Protein AF-A0A918TBK4-F1 (afdb_monomer_lite)

Structure (mmCIF, N/CA/C/O backbone):
data_AF-A0A918TBK4-F1
#
_entry.id   AF-A0A918TBK4-F1
#
loop_
_atom_site.group_PDB
_atom_site.id
_atom_site.type_symbol
_atom_site.label_atom_id
_atom_site.label_alt_id
_atom_site.label_comp_id
_atom_site.label_asym_id
_atom_site.label_entity_id
_atom_site.label_seq_id
_atom_site.pdbx_PDB_ins_code
_atom_site.Cartn_x
_atom_site.Cartn_y
_atom_site.Cartn_z
_atom_site.occupancy
_atom_site.B_iso_or_equiv
_atom_site.auth_seq_id
_atom_site.auth_comp_id
_atom_site.auth_asym_id
_atom_site.auth_atom_id
_atom_site.pdbx_PDB_model_num
ATOM 1 N N . MET A 1 1 ? 12.381 -3.953 -2.755 1.00 70.44 1 MET A N 1
ATOM 2 C CA . MET A 1 1 ? 13.069 -4.069 -4.065 1.00 70.44 1 MET A CA 1
ATOM 3 C C . MET A 1 1 ? 13.475 -2.664 -4.505 1.00 70.44 1 MET A C 1
ATOM 5 O O . MET A 1 1 ? 12.622 -1.790 -4.457 1.00 70.44 1 MET A O 1
ATOM 9 N N . SER A 1 2 ? 14.746 -2.391 -4.829 1.00 89.69 2 SER A N 1
ATOM 10 C CA . SER A 1 2 ? 15.171 -1.024 -5.189 1.00 89.69 2 SER A CA 1
ATOM 11 C C . SER A 1 2 ? 14.800 -0.669 -6.634 1.00 89.69 2 SER A C 1
ATOM 13 O O . SER A 1 2 ? 14.645 -1.547 -7.484 1.00 89.69 2 SER A O 1
ATOM 15 N N . ARG A 1 3 ? 14.686 0.631 -6.933 1.00 91.75 3 ARG A N 1
ATOM 16 C CA . ARG A 1 3 ? 14.376 1.117 -8.287 1.00 91.75 3 ARG A CA 1
ATOM 17 C C . ARG A 1 3 ? 15.423 0.686 -9.315 1.00 91.75 3 ARG A C 1
ATOM 19 O O . ARG A 1 3 ? 15.057 0.337 -10.431 1.00 91.75 3 ARG A O 1
ATOM 26 N N . ASP A 1 4 ? 16.699 0.670 -8.939 1.00 93.94 4 ASP A N 1
ATOM 27 C CA . ASP A 1 4 ? 17.768 0.199 -9.825 1.00 93.94 4 ASP A CA 1
ATOM 28 C C . ASP A 1 4 ? 17.622 -1.294 -10.136 1.00 93.94 4 ASP A C 1
ATOM 30 O O . ASP A 1 4 ? 17.723 -1.683 -11.296 1.00 93.94 4 ASP A O 1
ATOM 34 N N . ARG A 1 5 ? 17.246 -2.115 -9.145 1.00 95.00 5 ARG A N 1
ATOM 35 C CA . ARG A 1 5 ? 16.958 -3.543 -9.361 1.00 95.00 5 ARG A CA 1
ATOM 36 C C . ARG A 1 5 ? 15.776 -3.769 -10.299 1.00 95.00 5 ARG A C 1
ATOM 38 O O . ARG A 1 5 ? 15.796 -4.710 -11.082 1.00 95.00 5 ARG A O 1
ATOM 45 N N . LEU A 1 6 ? 14.761 -2.905 -10.258 1.00 95.38 6 LEU A N 1
ATOM 46 C CA . LEU A 1 6 ? 13.652 -2.953 -11.216 1.00 95.38 6 LEU A CA 1
ATOM 47 C C . LEU A 1 6 ? 14.102 -2.583 -12.635 1.00 95.38 6 LEU A C 1
ATOM 49 O O . LEU A 1 6 ? 13.675 -3.221 -13.592 1.00 95.38 6 LEU A O 1
ATOM 53 N N . VAL A 1 7 ? 14.984 -1.591 -12.789 1.00 96.75 7 VAL A N 1
ATOM 54 C CA . VAL A 1 7 ? 15.554 -1.241 -14.102 1.00 96.75 7 VAL A CA 1
ATOM 55 C C . VAL A 1 7 ? 16.399 -2.393 -14.651 1.00 96.75 7 VAL A C 1
ATOM 57 O O . VAL A 1 7 ? 16.245 -2.753 -15.816 1.00 96.75 7 VAL A O 1
ATOM 60 N N . GLU A 1 8 ? 17.240 -3.007 -13.817 1.00 96.75 8 GLU A N 1
ATOM 61 C CA . GLU A 1 8 ? 18.009 -4.206 -14.176 1.00 96.75 8 GLU A CA 1
ATOM 62 C C . GLU A 1 8 ? 17.093 -5.357 -14.601 1.00 96.75 8 GLU A C 1
ATOM 64 O O . GLU A 1 8 ? 17.340 -5.984 -15.630 1.00 96.75 8 GLU A O 1
ATOM 69 N N . ALA A 1 9 ? 16.005 -5.597 -13.861 1.00 96.31 9 ALA A N 1
ATOM 70 C CA . ALA A 1 9 ? 15.029 -6.632 -14.185 1.00 96.31 9 ALA A CA 1
ATOM 71 C C . ALA A 1 9 ? 14.329 -6.376 -15.530 1.00 96.31 9 ALA A C 1
ATOM 73 O O . ALA A 1 9 ? 14.164 -7.309 -16.313 1.00 96.31 9 ALA A O 1
ATOM 74 N N . VAL A 1 10 ? 13.974 -5.122 -15.841 1.00 96.31 10 VAL A N 1
ATOM 75 C CA . VAL A 1 10 ? 13.413 -4.748 -17.152 1.00 96.31 10 VAL A CA 1
ATOM 76 C C . VAL A 1 10 ? 14.410 -5.042 -18.272 1.00 96.31 10 VAL A C 1
ATOM 78 O O . VAL A 1 10 ? 14.046 -5.665 -19.264 1.00 96.31 10 VAL A O 1
ATOM 81 N N . VAL A 1 11 ? 15.676 -4.649 -18.109 1.00 96.81 11 VAL A N 1
ATOM 82 C CA . VAL A 1 11 ? 16.723 -4.916 -19.109 1.00 96.81 11 VAL A CA 1
ATOM 83 C C . VAL A 1 11 ? 16.947 -6.419 -19.291 1.00 96.81 11 VAL A C 1
ATOM 85 O O . VAL A 1 11 ? 17.037 -6.891 -20.424 1.00 96.81 11 VAL A O 1
ATOM 88 N N . ALA A 1 12 ? 17.017 -7.176 -18.194 1.00 97.06 12 ALA A N 1
ATOM 89 C CA . ALA A 1 12 ? 17.162 -8.628 -18.230 1.00 97.06 12 ALA A CA 1
ATOM 90 C C . ALA A 1 12 ? 15.982 -9.289 -18.956 1.00 97.06 12 ALA A C 1
ATOM 92 O O . ALA A 1 12 ? 16.191 -10.159 -19.800 1.00 97.06 12 ALA A O 1
ATOM 93 N N . ARG A 1 13 ? 14.755 -8.824 -18.690 1.00 96.69 13 ARG A N 1
ATOM 94 C CA . ARG A 1 13 ? 13.548 -9.315 -19.356 1.00 96.69 13 ARG A CA 1
ATOM 95 C C . ARG A 1 13 ? 13.558 -9.025 -20.856 1.00 96.69 13 ARG A C 1
ATOM 97 O O . ARG A 1 13 ? 13.302 -9.939 -21.628 1.00 96.69 13 ARG A O 1
ATOM 104 N N . CYS A 1 14 ? 13.908 -7.806 -21.273 1.00 97.44 14 CYS A N 1
ATOM 105 C CA . CYS A 1 14 ? 14.030 -7.461 -22.694 1.00 97.44 14 CYS A CA 1
ATOM 106 C C . CYS A 1 14 ? 15.014 -8.390 -23.413 1.00 97.44 14 CYS A C 1
ATOM 108 O O . CYS A 1 14 ? 14.684 -8.928 -24.462 1.00 97.44 14 CYS A O 1
ATOM 110 N N . ARG A 1 15 ? 16.185 -8.645 -22.817 1.00 96.50 15 ARG A N 1
ATOM 111 C CA . ARG A 1 15 ? 17.187 -9.554 -23.394 1.00 96.50 15 ARG A CA 1
ATOM 112 C C . ARG A 1 15 ? 16.676 -10.987 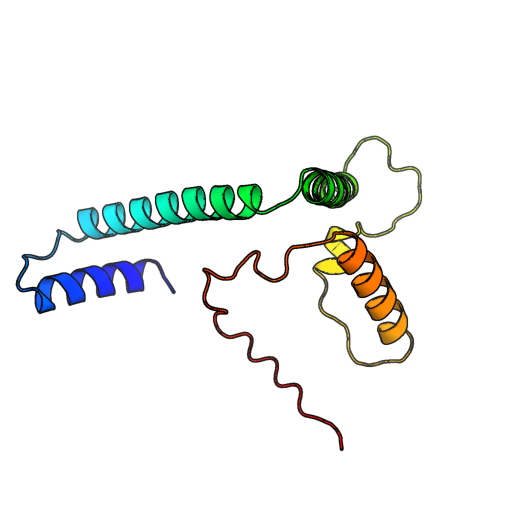-23.515 1.00 96.50 15 ARG A C 1
ATOM 114 O O . ARG A 1 15 ? 16.869 -11.600 -24.556 1.00 96.50 15 ARG A O 1
ATOM 121 N N . ASN A 1 16 ? 16.014 -11.502 -22.477 1.00 98.12 16 ASN A N 1
ATOM 122 C CA . ASN A 1 16 ? 15.408 -12.836 -22.502 1.00 98.12 16 ASN A CA 1
ATOM 123 C C . ASN A 1 16 ? 14.363 -12.963 -23.621 1.00 98.12 16 ASN A C 1
ATOM 125 O O . ASN A 1 16 ? 14.306 -13.970 -24.321 1.00 98.12 16 ASN A O 1
ATOM 129 N N . ASP A 1 17 ? 13.588 -11.903 -23.829 1.00 98.00 17 ASP A N 1
ATOM 130 C CA . ASP A 1 17 ? 12.525 -11.856 -24.830 1.00 98.00 17 ASP A CA 1
ATOM 131 C C . ASP A 1 17 ? 13.038 -11.397 -26.213 1.00 98.00 17 ASP A C 1
ATOM 133 O O . ASP A 1 17 ? 12.244 -11.204 -27.128 1.00 98.00 17 ASP A O 1
ATOM 137 N N . HIS A 1 18 ? 14.361 -11.247 -26.382 1.00 96.75 18 HIS A N 1
ATOM 138 C CA . HIS A 1 18 ? 15.030 -10.824 -27.623 1.00 96.75 18 HIS A CA 1
ATOM 139 C C . HIS A 1 18 ? 14.560 -9.448 -28.142 1.00 96.75 18 HIS A C 1
ATOM 141 O O . HIS A 1 18 ? 14.563 -9.172 -29.340 1.00 96.75 18 HIS A O 1
ATOM 147 N N . ILE A 1 19 ? 14.172 -8.566 -27.220 1.00 96.81 19 ILE A N 1
ATOM 148 C CA . ILE A 1 19 ? 13.770 -7.179 -27.460 1.00 96.81 19 ILE A CA 1
ATOM 149 C C . ILE A 1 19 ? 14.954 -6.260 -27.145 1.00 96.81 19 ILE A C 1
ATOM 151 O O . ILE A 1 19 ? 15.605 -6.412 -26.108 1.00 96.81 19 ILE A O 1
ATOM 155 N N . GLU A 1 20 ? 15.199 -5.263 -28.000 1.00 95.25 20 GLU A N 1
ATOM 156 C CA . GLU A 1 20 ? 16.233 -4.253 -27.752 1.00 95.25 20 GLU A CA 1
ATOM 157 C C . GLU A 1 20 ? 15.955 -3.502 -26.433 1.00 95.25 20 GLU A C 1
ATOM 159 O O . GLU A 1 20 ? 14.883 -2.899 -26.278 1.00 95.25 20 GLU A O 1
ATOM 164 N N . PRO A 1 21 ? 16.887 -3.518 -25.461 1.00 94.75 21 PRO A N 1
ATOM 165 C CA . PRO A 1 21 ? 16.675 -2.850 -24.187 1.00 94.75 21 PRO A CA 1
ATOM 166 C C . PRO A 1 21 ? 16.521 -1.329 -24.339 1.00 94.75 21 PRO A C 1
ATOM 168 O O . PRO A 1 21 ? 17.217 -0.689 -25.129 1.00 94.75 21 PRO A O 1
ATOM 171 N N . PRO A 1 22 ? 15.662 -0.686 -23.531 1.00 93.50 22 PRO A N 1
ATOM 172 C CA . PRO A 1 22 ? 15.547 0.762 -23.555 1.00 93.50 22 PRO A CA 1
ATOM 173 C C . PRO A 1 22 ? 16.844 1.419 -23.073 1.00 93.50 22 PRO A C 1
ATOM 175 O O . PRO A 1 22 ? 17.486 0.957 -22.128 1.00 93.50 22 PRO A O 1
ATOM 178 N N . ALA A 1 23 ? 17.172 2.581 -23.647 1.00 95.62 23 ALA A N 1
ATOM 179 C CA . ALA A 1 23 ? 18.256 3.421 -23.139 1.00 95.62 23 ALA A CA 1
ATOM 180 C C . ALA A 1 23 ? 18.097 3.674 -21.618 1.00 95.62 23 ALA A C 1
ATOM 182 O O . ALA A 1 23 ? 16.963 3.867 -21.160 1.00 95.62 23 ALA A O 1
ATOM 183 N N . PRO A 1 24 ? 19.185 3.766 -20.826 1.00 93.12 24 PRO A N 1
ATOM 184 C CA . PRO A 1 24 ? 19.108 3.800 -19.360 1.00 93.12 24 PRO A CA 1
ATOM 185 C C . PRO A 1 24 ? 18.155 4.863 -18.792 1.00 93.12 24 PRO A C 1
ATOM 187 O O . PRO A 1 24 ? 17.368 4.589 -17.885 1.00 93.12 24 PRO A O 1
ATOM 190 N N . ALA A 1 25 ? 18.156 6.071 -19.366 1.00 95.25 25 ALA A N 1
ATOM 191 C CA . ALA A 1 25 ? 17.250 7.148 -18.965 1.00 95.25 25 ALA A CA 1
ATOM 192 C C . ALA A 1 25 ? 15.769 6.814 -19.236 1.00 95.25 25 ALA A C 1
ATOM 194 O O . ALA A 1 25 ? 14.899 7.131 -18.421 1.00 95.25 25 ALA A O 1
ATOM 195 N N . ARG A 1 26 ? 15.478 6.136 -20.355 1.00 95.88 26 ARG A N 1
ATOM 196 C CA . ARG A 1 26 ? 14.130 5.659 -20.695 1.00 95.88 26 ARG A CA 1
ATOM 197 C C . ARG A 1 26 ? 13.692 4.538 -19.753 1.00 95.88 26 ARG A C 1
ATOM 199 O O . ARG A 1 26 ? 12.581 4.608 -19.239 1.00 95.88 26 ARG A O 1
ATOM 206 N N . GLY A 1 27 ? 14.577 3.591 -19.435 1.00 96.38 27 GLY A N 1
ATOM 207 C CA . GLY A 1 27 ? 14.313 2.537 -18.447 1.00 96.38 27 GLY A CA 1
ATOM 208 C C . GLY A 1 27 ? 13.979 3.098 -17.059 1.00 96.38 27 GLY A C 1
ATOM 209 O O . GLY A 1 27 ? 12.955 2.749 -16.474 1.00 96.38 27 GLY A O 1
ATOM 210 N N . ARG A 1 28 ? 14.768 4.062 -16.561 1.00 96.50 28 ARG A N 1
ATOM 211 C CA . ARG A 1 28 ? 14.493 4.744 -15.280 1.00 96.50 28 ARG A CA 1
ATOM 212 C C . ARG A 1 28 ? 13.145 5.463 -15.274 1.00 96.50 28 ARG A C 1
ATOM 214 O O . ARG A 1 28 ? 12.449 5.436 -14.254 1.00 96.50 28 ARG A O 1
ATOM 221 N N . ARG A 1 29 ? 12.775 6.119 -16.381 1.00 96.94 29 ARG A N 1
ATOM 222 C CA . ARG A 1 29 ? 11.474 6.795 -16.531 1.00 96.94 29 ARG A CA 1
ATOM 223 C C . ARG A 1 29 ? 10.317 5.800 -16.562 1.00 96.94 29 ARG A C 1
ATOM 225 O O . ARG A 1 29 ? 9.346 6.017 -15.844 1.00 96.94 29 ARG A O 1
ATOM 232 N N . LEU A 1 30 ? 10.449 4.714 -17.323 1.00 96.31 30 LEU A N 1
ATOM 233 C CA . LEU A 1 30 ? 9.456 3.642 -17.404 1.00 96.31 30 LEU A CA 1
ATOM 234 C C . LEU A 1 30 ? 9.175 3.044 -16.024 1.00 96.31 30 LEU A C 1
ATOM 236 O O . LEU A 1 30 ? 8.028 3.032 -15.592 1.00 96.31 30 LEU A O 1
ATOM 240 N N . VAL A 1 31 ? 10.221 2.634 -15.300 1.00 97.19 31 VAL A N 1
ATOM 241 C CA . VAL A 1 31 ? 10.081 2.079 -13.945 1.00 97.19 31 VAL A CA 1
ATOM 242 C C . VAL A 1 31 ? 9.442 3.093 -12.999 1.00 97.19 31 VAL A C 1
ATOM 244 O O . VAL A 1 31 ? 8.538 2.745 -12.251 1.00 97.19 31 VAL A O 1
ATOM 247 N N . GLY A 1 32 ? 9.854 4.364 -13.059 1.00 96.75 32 GLY A N 1
ATOM 248 C CA . GLY A 1 32 ? 9.248 5.410 -12.231 1.00 96.75 32 GLY A CA 1
ATOM 249 C C . GLY A 1 32 ? 7.756 5.593 -12.491 1.00 96.75 32 GLY A C 1
ATOM 250 O O . GLY A 1 32 ? 6.984 5.756 -11.551 1.00 96.75 32 GLY A O 1
ATOM 251 N N . ARG A 1 33 ? 7.348 5.546 -13.763 1.00 97.75 33 ARG A N 1
ATOM 252 C CA . ARG A 1 33 ? 5.939 5.629 -14.140 1.00 97.75 33 ARG A CA 1
ATOM 253 C C . ARG A 1 33 ? 5.165 4.398 -13.675 1.00 97.75 33 ARG A C 1
ATOM 255 O O . ARG A 1 33 ? 4.117 4.562 -13.070 1.00 97.75 33 ARG A O 1
ATOM 262 N N . ALA A 1 34 ? 5.706 3.203 -13.899 1.00 96.50 34 ALA A N 1
ATOM 263 C CA . ALA A 1 34 ? 5.084 1.952 -13.482 1.00 96.50 34 ALA A CA 1
ATOM 264 C C . ALA A 1 34 ? 4.880 1.886 -11.960 1.00 96.50 34 ALA A C 1
ATOM 266 O O . ALA A 1 34 ? 3.807 1.495 -11.517 1.00 96.50 34 ALA A O 1
ATOM 267 N N . MET A 1 35 ? 5.864 2.327 -11.166 1.00 95.62 35 MET A N 1
ATOM 268 C CA . MET A 1 35 ? 5.731 2.421 -9.707 1.00 95.62 35 MET A CA 1
ATOM 269 C C . MET A 1 35 ? 4.622 3.397 -9.308 1.00 95.62 35 MET A C 1
ATOM 271 O O . MET A 1 35 ? 3.738 3.031 -8.548 1.00 95.62 35 MET A O 1
ATOM 275 N N . LYS A 1 36 ? 4.606 4.607 -9.885 1.00 96.25 36 LYS A N 1
ATOM 276 C CA . LYS A 1 36 ? 3.556 5.596 -9.599 1.00 96.25 36 LYS A CA 1
ATOM 277 C C . LYS A 1 36 ? 2.158 5.074 -9.951 1.00 96.25 36 LYS A C 1
ATOM 279 O O . LYS 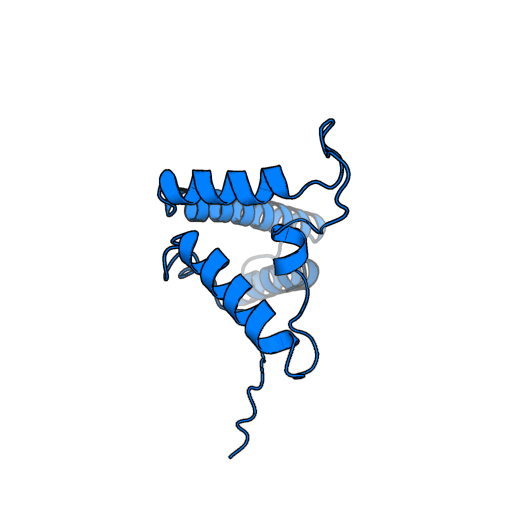A 1 36 ? 1.206 5.282 -9.198 1.00 96.25 36 LYS A O 1
ATOM 284 N N . ASP A 1 37 ? 2.030 4.427 -11.106 1.00 96.88 37 ASP A N 1
ATOM 285 C CA . ASP A 1 37 ? 0.762 3.865 -11.570 1.00 96.88 37 ASP A CA 1
ATO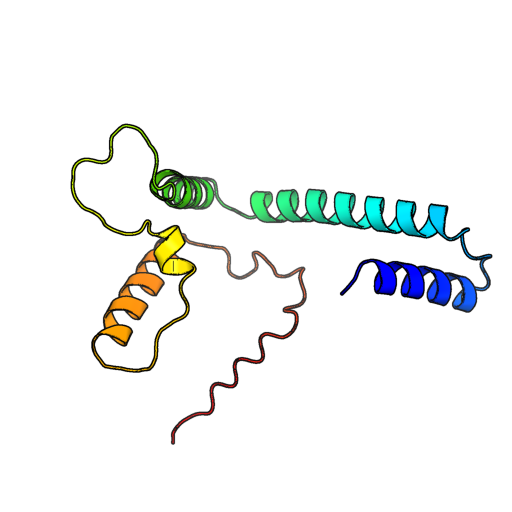M 286 C C . ASP A 1 37 ? 0.323 2.692 -10.676 1.00 96.88 37 ASP A C 1
ATOM 288 O O . ASP A 1 37 ? -0.865 2.577 -10.363 1.00 96.88 37 ASP A O 1
ATOM 292 N N . PHE A 1 38 ? 1.273 1.865 -10.223 1.00 94.38 38 PHE A N 1
ATOM 293 C CA . PHE A 1 38 ? 1.033 0.811 -9.240 1.00 94.38 38 PHE A CA 1
ATOM 294 C C . PHE A 1 38 ? 0.548 1.392 -7.912 1.00 94.38 38 PHE A C 1
ATOM 296 O O . PHE A 1 38 ? -0.533 1.012 -7.480 1.00 94.38 38 PHE A O 1
ATOM 303 N N . ASP A 1 39 ? 1.265 2.351 -7.321 1.00 94.38 39 ASP A N 1
ATOM 304 C CA . ASP A 1 39 ? 0.900 2.971 -6.040 1.00 94.38 39 ASP A CA 1
ATOM 305 C C . ASP A 1 39 ? -0.505 3.584 -6.106 1.00 94.38 39 ASP A C 1
ATOM 307 O O . ASP A 1 39 ? -1.346 3.353 -5.240 1.00 94.38 39 ASP A O 1
ATOM 311 N N . THR A 1 40 ? -0.803 4.304 -7.193 1.00 97.00 40 THR A N 1
ATOM 312 C CA . THR A 1 40 ? -2.123 4.914 -7.413 1.00 97.00 40 THR A CA 1
ATOM 313 C C . THR A 1 40 ? -3.224 3.854 -7.484 1.00 97.00 40 THR A C 1
ATOM 315 O O . THR A 1 40 ? -4.269 3.987 -6.845 1.00 97.00 40 THR A O 1
ATOM 318 N N . ARG A 1 41 ? -3.009 2.790 -8.270 1.00 95.50 41 ARG A N 1
ATOM 319 C CA . ARG A 1 41 ? -3.980 1.698 -8.413 1.00 95.50 41 ARG A CA 1
ATOM 320 C C . ARG A 1 41 ? -4.142 0.929 -7.106 1.00 95.50 41 ARG A C 1
ATOM 322 O O . ARG A 1 41 ? -5.269 0.577 -6.768 1.00 95.50 41 ARG A O 1
ATOM 329 N N . PHE A 1 42 ? -3.046 0.680 -6.401 1.00 94.25 42 PHE A N 1
ATOM 330 C CA . PHE A 1 42 ? -3.018 -0.030 -5.134 1.00 94.25 42 PHE A CA 1
ATOM 331 C C . PHE A 1 42 ? -3.812 0.728 -4.073 1.00 94.25 42 PHE A C 1
ATOM 333 O O . PHE A 1 42 ? -4.766 0.175 -3.538 1.00 94.25 42 PHE A O 1
ATOM 340 N N . CYS A 1 43 ? -3.509 2.009 -3.842 1.00 94.12 43 CYS A N 1
ATOM 341 C CA . CYS A 1 43 ? -4.240 2.829 -2.876 1.00 94.12 43 CYS A CA 1
ATOM 342 C C . CYS A 1 43 ? -5.739 2.864 -3.184 1.00 94.12 43 CYS A C 1
ATOM 344 O O . CYS A 1 43 ? -6.549 2.624 -2.293 1.00 94.12 43 CYS A O 1
ATOM 346 N N . ARG A 1 44 ? -6.111 3.091 -4.451 1.00 95.25 44 ARG A N 1
ATOM 347 C CA . ARG A 1 44 ? -7.519 3.089 -4.865 1.00 95.25 44 ARG A CA 1
ATOM 348 C C . ARG A 1 44 ? -8.197 1.750 -4.569 1.00 95.25 44 ARG A C 1
ATOM 350 O O . ARG A 1 44 ? -9.203 1.725 -3.878 1.00 95.25 44 ARG A O 1
ATOM 357 N N . THR A 1 45 ? -7.612 0.647 -5.032 1.00 94.25 45 THR A N 1
ATOM 358 C CA . THR A 1 45 ? -8.188 -0.700 -4.863 1.00 94.25 45 THR A CA 1
ATOM 359 C C . THR A 1 45 ? -8.324 -1.073 -3.386 1.00 94.25 45 THR A C 1
ATOM 361 O O . THR A 1 45 ? -9.341 -1.627 -2.983 1.00 94.25 45 THR A O 1
ATOM 364 N N . THR A 1 46 ? -7.328 -0.735 -2.565 1.00 95.00 46 THR A N 1
ATOM 365 C CA . THR A 1 46 ? -7.359 -0.963 -1.116 1.00 95.00 46 THR A CA 1
ATOM 366 C C . THR A 1 46 ? -8.476 -0.161 -0.453 1.00 95.00 46 THR A C 1
ATOM 368 O O . THR A 1 46 ? -9.233 -0.716 0.335 1.00 95.00 46 THR A O 1
ATOM 371 N N . VAL A 1 47 ? -8.629 1.125 -0.789 1.00 94.50 47 VAL A N 1
ATOM 372 C CA . VAL A 1 47 ? -9.706 1.964 -0.236 1.00 94.50 47 VAL A CA 1
ATOM 373 C C . VAL A 1 47 ? -11.081 1.482 -0.698 1.00 94.50 47 VAL A C 1
ATOM 375 O O . VAL A 1 47 ? -12.016 1.486 0.104 1.00 94.50 47 VAL A O 1
ATOM 378 N N . ASP A 1 48 ? -11.213 1.022 -1.942 1.00 94.38 48 ASP A N 1
ATOM 379 C CA . ASP A 1 48 ? -12.467 0.501 -2.501 1.00 94.38 48 ASP A CA 1
ATOM 380 C C . ASP A 1 48 ? -12.966 -0.754 -1.762 1.00 94.38 48 ASP A C 1
ATOM 382 O O . ASP A 1 48 ? -14.174 -0.959 -1.664 1.00 94.38 48 ASP A O 1
ATOM 386 N N . ARG A 1 49 ? -12.063 -1.549 -1.171 1.00 95.31 49 ARG A N 1
ATOM 387 C CA . ARG A 1 49 ? -12.406 -2.727 -0.345 1.00 95.31 49 ARG A CA 1
ATOM 388 C C . ARG A 1 49 ? -12.959 -2.383 1.035 1.00 95.31 49 ARG A C 1
ATOM 390 O O . ARG A 1 49 ? -13.543 -3.243 1.688 1.00 95.31 49 ARG A O 1
ATOM 397 N N . LEU A 1 50 ? -12.757 -1.157 1.509 1.00 96.44 50 LEU A N 1
ATOM 398 C CA . LEU A 1 50 ? -13.192 -0.752 2.842 1.00 96.44 50 LEU A CA 1
ATOM 399 C C . LEU A 1 50 ? -14.672 -0.365 2.842 1.00 96.44 50 LEU A C 1
ATOM 401 O O . LEU A 1 50 ? -15.145 0.359 1.965 1.00 96.44 50 LEU A O 1
ATOM 405 N N . SER A 1 51 ? -15.398 -0.776 3.880 1.00 95.94 51 SER A N 1
ATOM 406 C CA . SER A 1 51 ? -16.738 -0.245 4.127 1.00 95.94 51 SER A CA 1
ATOM 407 C C . SER A 1 51 ? -16.663 1.247 4.485 1.00 95.94 51 SER A C 1
ATOM 409 O O . SER A 1 51 ? -15.648 1.725 4.998 1.00 95.94 51 SER A O 1
ATOM 411 N N . HIS A 1 52 ? -17.748 1.999 4.271 1.00 95.75 52 HIS A N 1
ATOM 412 C CA . HIS A 1 52 ? -17.823 3.396 4.723 1.00 95.75 52 HIS A CA 1
ATOM 413 C C . HIS A 1 52 ? -17.557 3.520 6.233 1.00 95.75 52 HIS A C 1
ATOM 415 O O . HIS A 1 52 ? -16.871 4.437 6.673 1.00 95.75 52 HIS A O 1
ATOM 421 N N . MET A 1 53 ? -18.069 2.574 7.025 1.00 96.44 53 MET A N 1
ATOM 422 C CA . MET A 1 53 ? -17.871 2.545 8.474 1.00 96.44 53 MET A CA 1
ATOM 423 C C . MET A 1 53 ? -16.391 2.368 8.837 1.00 96.44 53 MET A C 1
ATOM 425 O O . MET A 1 53 ? -15.856 3.128 9.637 1.00 96.44 53 MET A O 1
ATOM 429 N N . THR A 1 54 ? -15.710 1.412 8.203 1.00 96.12 54 THR A N 1
ATOM 430 C CA . THR A 1 54 ? -14.271 1.173 8.385 1.00 96.12 54 THR A CA 1
ATOM 431 C C . THR A 1 54 ? -13.446 2.404 7.997 1.00 96.12 54 THR A C 1
ATOM 433 O O . THR A 1 54 ? -12.517 2.763 8.717 1.00 96.12 54 THR A O 1
ATOM 436 N N . ARG A 1 55 ? -13.795 3.091 6.895 1.00 95.56 55 ARG A N 1
ATOM 437 C CA . ARG A 1 55 ? -13.125 4.341 6.484 1.00 95.56 55 ARG A CA 1
ATOM 438 C C . ARG A 1 55 ? -13.283 5.442 7.532 1.00 95.56 55 ARG A C 1
ATOM 440 O O . ARG A 1 55 ? -12.275 5.994 7.949 1.00 95.56 55 ARG A O 1
ATOM 447 N N . SER A 1 56 ? -14.503 5.682 8.016 1.00 94.69 56 SER A N 1
ATOM 448 C CA . SER A 1 56 ? -14.768 6.678 9.065 1.00 94.69 56 SER A CA 1
ATOM 449 C C . SER A 1 56 ? -13.962 6.396 10.336 1.00 94.69 56 SER A C 1
ATOM 451 O O . SER A 1 56 ? -13.340 7.297 10.884 1.00 94.69 56 SER A O 1
ATOM 453 N N . ARG A 1 57 ? -13.897 5.131 10.773 1.00 93.88 57 ARG A N 1
ATOM 454 C CA . ARG A 1 57 ? -13.090 4.750 11.943 1.00 93.88 57 ARG A CA 1
ATOM 455 C C . ARG A 1 57 ? -11.599 5.005 11.717 1.00 93.88 57 ARG A C 1
ATOM 457 O O . ARG A 1 57 ? -10.918 5.459 12.627 1.00 93.88 57 ARG A O 1
ATOM 464 N N . LEU A 1 58 ? -11.075 4.722 10.522 1.00 93.88 58 LEU A N 1
ATOM 465 C CA . LEU A 1 58 ? -9.679 5.019 10.176 1.00 93.88 58 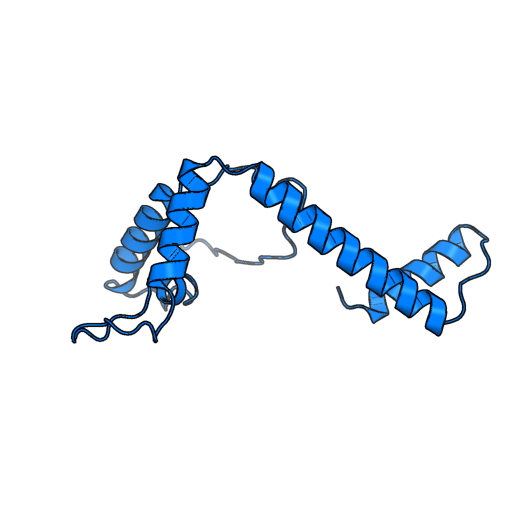LEU A CA 1
ATOM 466 C C . LEU A 1 58 ? -9.403 6.528 10.125 1.00 93.88 58 LEU A C 1
ATOM 468 O O . LEU A 1 58 ? -8.345 6.960 10.578 1.00 93.88 58 LEU A O 1
ATOM 472 N N . GLU A 1 59 ? -10.342 7.323 9.612 1.00 92.81 59 GLU A N 1
ATOM 473 C CA . GLU A 1 59 ? -10.263 8.788 9.625 1.00 92.81 59 GLU A CA 1
ATOM 474 C C . GLU A 1 59 ? -10.200 9.323 11.061 1.00 92.81 59 GLU A C 1
ATOM 476 O O . GLU A 1 59 ? -9.333 10.145 11.351 1.00 92.81 59 GLU A O 1
ATOM 481 N N . ASP A 1 60 ? -10.999 8.779 11.986 1.00 91.00 60 ASP A N 1
ATOM 482 C CA . ASP A 1 60 ? -10.927 9.127 13.411 1.00 91.00 60 ASP A CA 1
ATOM 483 C C . ASP A 1 60 ? -9.552 8.793 14.013 1.00 91.00 60 ASP A C 1
ATOM 485 O O . ASP A 1 60 ? -8.993 9.579 14.781 1.00 91.00 60 ASP A O 1
ATOM 489 N N . VAL A 1 61 ? -8.958 7.647 13.659 1.00 89.31 61 VAL A N 1
ATOM 490 C CA . VAL A 1 61 ? -7.607 7.278 14.124 1.00 89.31 61 VAL A CA 1
ATOM 491 C C . VAL A 1 61 ? -6.549 8.281 13.654 1.00 89.31 61 VAL A C 1
ATOM 493 O O . VAL A 1 61 ? -5.621 8.584 14.407 1.00 89.31 61 VAL A O 1
ATOM 496 N N . VAL A 1 62 ? -6.681 8.801 12.430 1.00 87.81 62 VAL A N 1
ATOM 497 C CA . VAL A 1 62 ? -5.761 9.797 11.859 1.00 87.81 62 VAL A CA 1
ATOM 498 C C . VAL A 1 62 ? -6.005 11.186 12.449 1.00 87.81 62 VAL A C 1
ATOM 500 O O . VAL A 1 62 ? -5.046 11.853 12.826 1.00 87.81 62 VAL A O 1
ATOM 503 N N . ALA A 1 63 ? -7.262 11.612 12.589 1.00 85.38 63 ALA A N 1
ATOM 504 C CA . ALA A 1 63 ? -7.621 12.922 13.134 1.00 85.38 63 ALA A CA 1
ATOM 505 C C . ALA A 1 63 ? -7.181 13.081 14.598 1.00 85.38 63 ALA A C 1
ATOM 507 O O . ALA A 1 63 ? -6.665 14.124 14.989 1.00 85.38 63 ALA A O 1
ATOM 508 N N . ASN A 1 64 ? -7.287 12.008 15.386 1.00 77.31 64 ASN A N 1
ATOM 509 C CA . ASN A 1 64 ? -6.772 11.948 16.757 1.00 77.31 64 ASN A CA 1
ATOM 510 C C . ASN A 1 64 ? -5.256 11.646 16.817 1.00 77.31 64 ASN A C 1
ATOM 512 O O . ASN A 1 64 ? -4.707 11.420 17.896 1.00 77.31 64 ASN A O 1
ATOM 516 N N . GLY A 1 65 ? -4.600 11.583 15.652 1.00 62.78 65 GLY A N 1
ATOM 517 C CA . GLY A 1 65 ? -3.212 11.206 15.380 1.00 62.78 65 GLY A CA 1
ATOM 518 C C . GLY A 1 65 ? -2.183 12.330 15.515 1.00 62.78 65 GLY A C 1
ATOM 519 O O . GLY A 1 65 ? -1.031 12.057 15.865 1.00 62.78 65 GLY A O 1
ATOM 520 N N . GLU A 1 66 ? -2.595 13.566 15.231 1.00 53.22 66 GLU A N 1
ATOM 521 C CA . GLU A 1 66 ? -1.708 14.715 15.034 1.00 53.22 66 GLU A CA 1
ATOM 522 C C . GLU A 1 66 ? -1.398 15.439 16.360 1.00 53.22 66 GLU A C 1
ATOM 524 O O . GLU A 1 66 ? -2.306 15.985 16.994 1.00 53.22 66 GLU A O 1
ATOM 529 N N . PRO A 1 67 ? -0.127 15.517 16.794 1.00 47.38 67 PRO A N 1
ATOM 530 C CA . PRO A 1 67 ? 0.275 16.296 17.964 1.00 47.38 67 PRO A CA 1
ATOM 531 C C . PRO A 1 67 ? 0.340 17.803 17.639 1.00 47.38 67 PRO A C 1
ATOM 533 O O . PRO A 1 67 ? 1.401 18.418 17.736 1.00 47.38 67 PRO A O 1
ATOM 536 N N . GLY A 1 68 ? -0.780 18.404 17.221 1.00 47.66 68 GLY A N 1
ATOM 537 C CA . GLY A 1 68 ? -0.791 19.814 16.809 1.00 47.66 68 GLY A CA 1
ATOM 538 C C . GLY A 1 68 ? -2.120 20.421 16.350 1.00 47.66 68 GLY A C 1
ATOM 539 O O . GLY A 1 68 ? -2.089 21.442 15.671 1.00 47.66 68 GLY A O 1
ATOM 540 N N . GLY A 1 69 ? -3.274 19.837 16.685 1.00 40.38 69 GLY A N 1
ATOM 541 C CA . GLY A 1 69 ? -4.570 20.498 16.486 1.00 40.38 69 GLY A CA 1
ATOM 542 C C . GLY A 1 69 ? -4.881 21.462 17.635 1.00 40.38 69 GLY A C 1
ATOM 543 O O . GLY A 1 69 ? -4.849 21.058 18.799 1.00 40.38 69 GLY A O 1
ATOM 544 N N . GLU A 1 70 ? -5.169 22.728 17.319 1.00 40.94 70 GLU A N 1
ATOM 545 C CA . GLU A 1 70 ? -5.626 23.751 18.271 1.00 40.94 70 GLU A CA 1
ATOM 546 C C . GLU A 1 70 ? -6.860 23.241 19.036 1.00 40.94 70 GLU A C 1
ATOM 548 O O . GLU A 1 70 ? -7.970 23.208 18.513 1.00 40.94 70 GLU A O 1
ATOM 553 N N . GLY A 1 71 ? -6.651 22.777 20.271 1.00 41.53 71 GLY A N 1
ATOM 554 C CA . GLY A 1 71 ? -7.707 22.174 21.091 1.00 41.53 71 GLY A CA 1
ATOM 555 C C . GLY A 1 71 ? -7.272 21.023 22.001 1.00 41.53 71 GLY A C 1
ATOM 556 O O . GLY A 1 71 ? -8.107 20.504 22.740 1.00 41.53 71 GLY A O 1
ATOM 557 N N . ALA A 1 72 ? -5.995 20.625 22.005 1.00 40.97 72 ALA A N 1
ATOM 558 C 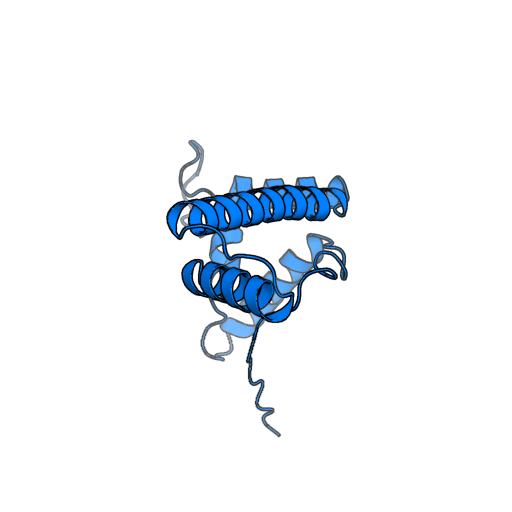CA . ALA A 1 72 ? -5.472 19.677 22.990 1.00 40.97 72 ALA A CA 1
ATOM 559 C C . ALA A 1 72 ? -5.427 20.314 24.393 1.00 40.97 72 ALA A C 1
ATOM 561 O O . ALA A 1 72 ? -4.432 20.909 24.810 1.00 40.97 72 ALA A O 1
ATOM 562 N N . VAL A 1 73 ? -6.534 20.195 25.127 1.00 37.34 73 VAL A N 1
ATOM 563 C CA . VAL A 1 73 ? -6.561 20.397 26.576 1.00 37.34 73 VAL A CA 1
ATOM 564 C C . VAL A 1 73 ? -5.551 19.463 27.247 1.00 37.34 73 VAL A C 1
ATOM 566 O O . VAL A 1 73 ? -5.392 18.304 26.873 1.00 37.34 73 VAL A O 1
ATOM 569 N N . ALA A 1 74 ? -4.843 20.022 28.225 1.00 41.50 74 ALA A N 1
ATOM 570 C CA . ALA A 1 74 ? -3.728 19.437 28.954 1.00 41.50 74 ALA A CA 1
ATOM 571 C C . ALA A 1 74 ? -3.940 17.966 29.370 1.00 41.50 74 ALA A C 1
ATOM 573 O O . ALA A 1 74 ? -4.683 17.660 30.298 1.00 41.50 74 ALA A O 1
ATOM 574 N N . GLY A 1 75 ? -3.209 17.072 28.708 1.00 38.38 75 GLY A N 1
ATOM 575 C CA . GLY A 1 75 ? -3.107 15.653 29.036 1.00 38.38 75 GLY A CA 1
ATOM 576 C C . GLY A 1 75 ? -2.220 14.973 28.001 1.00 38.38 75 GLY A C 1
ATOM 577 O O . GLY A 1 75 ? -2.721 14.483 26.999 1.00 38.38 75 GLY A O 1
ATOM 578 N N . GLY A 1 76 ? -0.898 15.025 28.197 1.00 42.41 76 GLY A N 1
ATOM 579 C CA . GLY A 1 76 ? 0.132 14.609 27.232 1.00 42.41 76 GLY A CA 1
ATOM 580 C C . GLY A 1 76 ? 0.176 13.106 26.927 1.00 42.41 76 GLY A C 1
ATOM 581 O O . GLY A 1 76 ? 1.175 12.450 27.209 1.00 42.41 76 GLY A O 1
ATOM 582 N N . GLY A 1 77 ? -0.896 12.560 26.357 1.00 55.53 77 GLY A N 1
ATOM 583 C CA . GLY A 1 77 ? -0.955 11.210 25.806 1.00 55.53 77 GLY A CA 1
ATOM 584 C C . GLY A 1 77 ? -0.482 11.176 24.351 1.00 55.53 77 GLY A C 1
ATOM 585 O O . GLY A 1 77 ? -0.712 12.113 23.587 1.00 55.53 77 GLY A O 1
ATOM 586 N N . ARG A 1 78 ? 0.192 10.090 23.955 1.00 65.56 78 ARG A N 1
ATOM 587 C CA . ARG A 1 78 ? 0.490 9.812 22.541 1.00 65.56 78 ARG A CA 1
ATOM 588 C C . ARG A 1 78 ? -0.822 9.545 21.803 1.00 65.56 78 ARG A C 1
ATOM 590 O O . ARG A 1 78 ? -1.744 8.967 22.367 1.00 65.56 78 ARG A O 1
ATOM 597 N N . SER A 1 79 ? -0.897 9.922 20.531 1.00 80.94 79 SER A N 1
ATOM 598 C CA . SER A 1 79 ? -2.040 9.547 19.705 1.00 80.94 79 SER A CA 1
ATOM 599 C C . SER A 1 79 ? -2.113 8.035 19.494 1.00 80.94 79 SER A C 1
ATOM 601 O O . SER A 1 79 ? -1.086 7.355 19.465 1.00 80.94 79 SER A O 1
ATOM 603 N N . PHE A 1 80 ? -3.317 7.502 19.269 1.00 84.94 80 PHE A N 1
ATOM 604 C CA . PHE A 1 80 ? -3.505 6.064 19.045 1.00 84.94 80 PHE A CA 1
ATOM 605 C C . PHE A 1 80 ? -2.652 5.522 17.891 1.00 84.94 80 PHE A C 1
ATOM 607 O O . PHE A 1 80 ? -2.069 4.446 17.986 1.00 84.94 80 PHE A O 1
ATOM 614 N N . LEU A 1 81 ? -2.533 6.289 16.805 1.00 86.38 81 LEU A N 1
ATOM 615 C CA . LEU A 1 81 ? -1.715 5.915 15.654 1.00 86.38 81 LEU A CA 1
ATOM 616 C C . LEU A 1 81 ? -0.219 5.860 16.009 1.00 86.38 81 LEU A C 1
ATOM 618 O O . LEU A 1 81 ? 0.499 4.989 15.521 1.00 86.38 81 LEU A O 1
ATOM 622 N N . SER A 1 82 ? 0.253 6.761 16.877 1.00 83.88 82 SER A N 1
ATOM 623 C CA . SER A 1 82 ? 1.625 6.747 17.399 1.00 83.88 82 SER A CA 1
ATOM 624 C C . SER A 1 82 ? 1.866 5.559 18.342 1.00 83.88 82 SER A C 1
ATOM 626 O O . SER A 1 82 ? 2.898 4.890 18.253 1.00 83.88 82 SER A O 1
ATOM 628 N N . GLU A 1 83 ? 0.885 5.223 19.186 1.00 83.69 83 GLU A N 1
ATOM 629 C CA . GLU A 1 83 ? 0.916 4.015 20.024 1.00 83.69 83 GLU A CA 1
ATOM 630 C C . GLU A 1 83 ? 0.985 2.734 19.185 1.00 83.69 83 GLU A C 1
ATOM 632 O O . GLU A 1 83 ? 1.773 1.845 19.502 1.00 83.69 83 GLU A O 1
ATOM 637 N N . LEU A 1 84 ? 0.203 2.654 18.102 1.00 84.62 84 LEU A N 1
ATOM 638 C CA . LEU A 1 84 ? 0.149 1.494 17.210 1.00 84.62 84 LEU A CA 1
ATOM 639 C C . LEU A 1 84 ? 1.434 1.305 16.390 1.00 84.62 84 LEU A C 1
ATOM 641 O O . LEU A 1 84 ? 1.799 0.179 16.072 1.00 84.62 84 LEU A O 1
ATOM 645 N N . LYS A 1 85 ? 2.129 2.397 16.048 1.00 82.44 85 LYS A N 1
ATOM 646 C CA . LYS A 1 85 ? 3.424 2.356 15.345 1.00 82.44 85 LYS A CA 1
ATOM 647 C C . LYS A 1 85 ? 4.593 1.934 16.233 1.00 82.44 85 LYS A C 1
ATOM 649 O O . LYS A 1 85 ? 5.670 1.661 15.710 1.00 82.44 85 LYS A O 1
ATOM 654 N N . THR A 1 86 ? 4.419 1.962 17.551 1.00 82.56 86 THR A N 1
ATOM 655 C CA . THR A 1 86 ? 5.481 1.592 18.485 1.00 82.56 86 THR A CA 1
ATOM 656 C C . THR A 1 86 ? 5.595 0.073 18.526 1.00 82.56 86 THR A C 1
ATOM 658 O O . THR A 1 86 ? 4.586 -0.607 18.711 1.00 82.56 86 THR A O 1
ATOM 661 N N . ASP A 1 87 ? 6.816 -0.447 18.385 1.00 73.31 87 ASP A N 1
ATOM 662 C CA . ASP A 1 87 ? 7.069 -1.880 18.522 1.00 73.31 87 ASP A CA 1
ATOM 663 C C . ASP A 1 87 ? 6.558 -2.394 19.878 1.00 73.31 87 ASP A C 1
ATOM 665 O O . ASP A 1 87 ? 6.687 -1.691 20.892 1.00 73.31 87 ASP A O 1
ATOM 669 N N . PRO A 1 88 ? 6.008 -3.620 19.930 1.00 66.81 88 PRO A N 1
ATOM 670 C CA . PRO A 1 88 ? 5.702 -4.253 21.200 1.00 66.81 88 PRO A CA 1
ATOM 671 C C . PRO A 1 88 ? 7.011 -4.361 21.989 1.00 66.81 88 PRO A C 1
ATOM 673 O O . PRO A 1 88 ? 7.995 -4.936 21.518 1.00 66.81 88 PRO A O 1
ATOM 676 N N . GLY A 1 89 ? 7.054 -3.735 23.167 1.00 66.19 89 GLY A N 1
ATOM 677 C CA . GLY A 1 89 ? 8.253 -3.705 24.003 1.00 66.19 89 GLY A CA 1
ATOM 678 C C . GLY A 1 89 ? 8.681 -5.103 24.464 1.00 66.19 89 GLY A C 1
ATOM 679 O O . GLY A 1 89 ? 7.997 -6.101 24.232 1.00 66.19 89 GLY A O 1
ATOM 680 N N . ALA A 1 90 ? 9.809 -5.183 25.178 1.00 60.25 90 ALA A N 1
ATOM 681 C CA . ALA A 1 90 ? 10.246 -6.436 25.791 1.00 60.25 90 ALA A CA 1
ATOM 682 C C . ALA A 1 90 ? 9.126 -7.042 26.671 1.00 60.25 90 ALA A C 1
ATOM 684 O O . ALA A 1 90 ? 8.383 -6.295 27.317 1.00 60.25 90 ALA A O 1
ATOM 685 N N . PRO A 1 91 ? 8.984 -8.379 26.715 1.00 54.53 91 PRO A N 1
ATOM 686 C CA . PRO A 1 91 ? 7.913 -9.035 27.457 1.00 54.53 91 PRO A CA 1
ATOM 687 C C . PRO A 1 91 ? 8.108 -8.858 28.974 1.00 54.53 91 PRO A C 1
ATOM 689 O O . PRO A 1 91 ? 8.817 -9.623 29.619 1.00 54.53 91 PRO A O 1
ATOM 692 N N . GLY A 1 92 ? 7.475 -7.835 29.546 1.00 55.69 92 GLY A N 1
ATOM 693 C CA . GLY A 1 92 ? 7.278 -7.625 30.985 1.00 55.69 92 GLY A CA 1
ATOM 694 C C . GLY A 1 92 ? 5.803 -7.324 31.252 1.00 55.69 92 GLY A C 1
ATOM 695 O O . GLY A 1 92 ? 5.158 -6.752 30.392 1.00 55.69 92 GLY A O 1
ATOM 696 N N . LEU A 1 93 ? 5.245 -7.727 32.396 1.00 52.31 93 LEU A N 1
ATOM 697 C CA . LEU A 1 93 ? 3.791 -7.903 32.628 1.00 52.31 93 LEU A CA 1
ATOM 698 C C . LEU A 1 93 ? 2.877 -6.678 32.403 1.00 52.31 93 LEU A C 1
ATOM 700 O O . LEU A 1 93 ? 1.708 -6.861 32.072 1.00 52.31 93 LEU A O 1
ATOM 704 N N . GLU A 1 94 ? 3.396 -5.456 32.507 1.00 54.38 94 GLU A N 1
ATOM 705 C CA . GLU A 1 94 ? 2.663 -4.222 32.159 1.00 54.38 94 GLU A CA 1
ATOM 706 C C . GLU A 1 94 ? 2.451 -4.084 30.633 1.00 54.38 94 GLU A C 1
ATOM 708 O O . GLU A 1 94 ? 1.469 -3.504 30.171 1.00 54.38 94 GLU A O 1
ATOM 713 N N . SER A 1 95 ? 3.352 -4.669 29.835 1.00 66.81 95 SER A N 1
ATOM 714 C CA . SER A 1 95 ? 3.334 -4.654 28.367 1.00 66.81 95 SER A CA 1
ATOM 715 C C . SER A 1 95 ? 2.176 -5.494 27.783 1.00 66.81 95 SER A C 1
ATOM 717 O O . SER A 1 95 ? 1.408 -4.946 26.998 1.00 66.81 95 SER A O 1
ATOM 719 N N . PRO A 1 96 ? 1.917 -6.757 28.196 1.00 79.75 96 PRO A N 1
ATOM 720 C CA . PRO A 1 96 ? 0.828 -7.574 27.660 1.00 79.75 96 PRO A CA 1
ATOM 721 C C . PRO A 1 96 ? -0.571 -6.960 27.717 1.00 79.75 96 PRO A C 1
ATOM 723 O O . PRO A 1 96 ? -1.277 -7.018 26.717 1.00 79.75 96 PRO A O 1
ATOM 726 N N . LEU A 1 97 ? -0.999 -6.382 28.847 1.00 82.50 97 LEU A N 1
ATOM 727 C CA . LEU A 1 97 ? -2.346 -5.799 28.944 1.00 82.50 97 LEU A CA 1
ATOM 728 C C . LEU A 1 97 ? -2.479 -4.554 28.062 1.00 82.50 97 LEU A C 1
ATOM 730 O O . LEU A 1 97 ? -3.506 -4.366 27.409 1.00 82.50 97 LEU A O 1
ATOM 734 N N . ALA A 1 98 ? -1.430 -3.731 27.991 1.00 80.44 98 ALA A N 1
ATOM 735 C CA . ALA A 1 98 ? -1.382 -2.607 27.066 1.00 80.44 98 ALA A CA 1
ATOM 736 C C . ALA A 1 98 ? -1.453 -3.083 25.604 1.00 80.44 98 ALA A C 1
ATOM 738 O O . ALA A 1 98 ? -2.220 -2.525 24.821 1.00 80.44 98 ALA A O 1
ATOM 739 N N . GLU A 1 99 ? -0.730 -4.146 25.239 1.00 85.50 99 GLU A N 1
ATOM 740 C CA . GLU A 1 99 ? -0.790 -4.734 23.895 1.00 85.50 99 GLU A CA 1
ATOM 741 C C . GLU A 1 99 ? -2.160 -5.365 23.583 1.00 85.50 99 GLU A C 1
ATOM 743 O O . GLU A 1 99 ? -2.676 -5.181 22.480 1.00 85.50 99 GLU A O 1
ATOM 748 N N . VAL A 1 100 ? -2.807 -6.044 24.539 1.00 88.19 100 VAL A N 1
ATOM 749 C CA . VAL A 1 100 ? -4.178 -6.567 24.370 1.00 88.19 100 VAL A CA 1
ATOM 750 C C . VAL A 1 100 ? -5.154 -5.426 24.101 1.00 88.19 100 VAL A C 1
ATOM 752 O O . VAL A 1 100 ? -5.898 -5.488 23.124 1.00 88.19 100 VAL A O 1
ATOM 755 N N . ASN A 1 101 ? -5.093 -4.347 24.885 1.00 86.44 101 ASN A N 1
ATOM 756 C CA . ASN A 1 101 ? -5.934 -3.169 24.672 1.00 86.44 101 ASN A CA 1
ATOM 757 C C . ASN A 1 101 ? -5.706 -2.538 23.287 1.00 86.44 101 ASN A C 1
ATOM 759 O O . ASN A 1 101 ? -6.661 -2.125 22.627 1.00 86.44 101 ASN A O 1
ATOM 763 N N . LYS A 1 102 ? -4.457 -2.482 22.798 1.00 86.62 102 LYS A N 1
ATOM 764 C CA . LYS A 1 102 ? -4.170 -2.024 21.427 1.00 86.62 102 LYS A CA 1
ATOM 765 C C . LYS A 1 102 ? -4.816 -2.940 20.389 1.00 86.62 102 LYS A C 1
ATOM 767 O O . LYS A 1 102 ? -5.459 -2.443 19.468 1.00 86.62 102 LYS A O 1
ATOM 772 N N . LEU A 1 103 ? -4.679 -4.258 20.536 1.00 89.88 103 LEU A N 1
ATOM 773 C CA . LEU A 1 103 ? -5.264 -5.228 19.608 1.00 89.88 103 LEU A CA 1
ATOM 774 C C . LEU A 1 103 ? -6.794 -5.170 19.601 1.00 89.88 103 LEU A C 1
ATOM 776 O O . LEU A 1 103 ? -7.393 -5.236 18.530 1.00 89.88 103 LEU A O 1
ATOM 780 N N . GLU A 1 104 ? -7.434 -5.007 20.758 1.00 90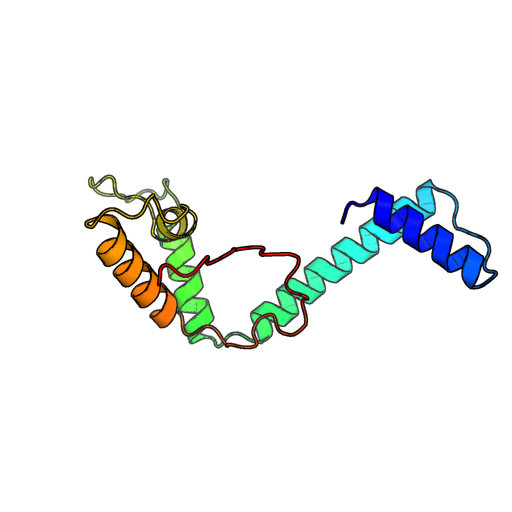.88 104 GLU A N 1
ATOM 781 C CA . GLU A 1 104 ? -8.885 -4.816 20.848 1.00 90.88 104 GLU A CA 1
ATOM 782 C C . GLU A 1 104 ? -9.326 -3.547 20.117 1.00 90.88 104 GLU A C 1
ATOM 784 O O . GLU A 1 104 ? -10.243 -3.605 19.298 1.00 90.88 104 GLU A O 1
ATOM 789 N N . ARG A 1 105 ? -8.615 -2.428 20.306 1.00 89.50 105 ARG A N 1
ATOM 790 C CA . ARG A 1 105 ? -8.866 -1.177 19.567 1.00 89.50 105 ARG A CA 1
ATOM 791 C C . ARG A 1 105 ? -8.628 -1.317 18.062 1.00 89.50 105 ARG A C 1
ATOM 793 O O . ARG A 1 105 ? -9.334 -0.699 17.281 1.00 89.50 105 ARG A O 1
ATOM 800 N N . VAL A 1 106 ? -7.661 -2.124 17.627 1.00 90.31 106 VAL A N 1
ATOM 801 C CA . VAL A 1 106 ? -7.460 -2.411 16.194 1.00 90.31 106 VAL A CA 1
ATOM 802 C C . VAL A 1 106 ? -8.601 -3.267 15.644 1.00 90.31 106 VAL A C 1
ATOM 804 O O . VAL A 1 106 ? -9.063 -3.025 14.533 1.00 90.31 106 VAL A O 1
ATOM 807 N N . ARG A 1 107 ? -9.103 -4.241 16.411 1.00 91.94 107 ARG A N 1
ATOM 808 C CA . ARG A 1 107 ? -10.225 -5.096 15.987 1.00 91.94 107 ARG A CA 1
ATOM 809 C C . ARG A 1 107 ? -11.514 -4.309 15.766 1.00 91.94 107 ARG A C 1
ATOM 811 O O . ARG A 1 107 ? -12.272 -4.665 14.870 1.00 91.94 107 ARG A O 1
ATOM 818 N N . THR A 1 108 ? -11.751 -3.225 16.510 1.00 93.25 108 THR A N 1
ATOM 819 C CA . THR A 1 108 ? -12.930 -2.370 16.277 1.00 93.25 108 THR A CA 1
ATOM 820 C C . THR A 1 108 ? -12.874 -1.628 14.944 1.00 93.25 108 THR A C 1
ATOM 822 O O . THR A 1 108 ? -13.916 -1.182 14.468 1.00 93.25 108 THR A O 1
ATOM 825 N N . LEU A 1 109 ? -11.709 -1.529 14.291 1.00 93.19 109 LEU A N 1
ATOM 826 C CA . LEU A 1 109 ? -11.608 -0.950 12.949 1.00 93.19 109 LEU A CA 1
ATOM 827 C C . LEU A 1 109 ? -12.335 -1.797 11.901 1.00 93.19 109 LEU A C 1
ATOM 829 O O . LEU A 1 109 ? -12.736 -1.243 10.885 1.00 93.19 109 LEU A O 1
ATOM 833 N N . ASP A 1 110 ? -12.568 -3.089 12.164 1.00 93.88 110 ASP A N 1
ATOM 834 C CA . ASP A 1 110 ? -13.296 -3.989 11.258 1.00 93.88 110 ASP A CA 1
ATOM 835 C C . ASP A 1 110 ? -12.668 -4.001 9.850 1.00 93.88 110 ASP A C 1
ATOM 837 O O . ASP A 1 110 ? -13.300 -3.705 8.833 1.00 93.88 110 ASP A O 1
ATOM 841 N N . LEU A 1 111 ? -11.350 -4.239 9.816 1.00 94.56 111 LEU A N 1
ATOM 842 C CA . LEU A 1 111 ? -10.580 -4.331 8.578 1.00 94.56 111 LEU A CA 1
ATOM 843 C C . LEU A 1 111 ? -10.866 -5.675 7.884 1.00 94.56 111 LEU A C 1
ATOM 845 O O . LEU A 1 111 ? -10.754 -6.717 8.535 1.00 94.56 111 LEU A O 1
ATOM 849 N N . PRO A 1 112 ? -11.159 -5.682 6.569 1.00 94.12 112 PRO A N 1
ATOM 850 C CA . PRO A 1 112 ? -11.319 -6.920 5.813 1.00 94.12 112 PRO A CA 1
ATOM 851 C C . PRO A 1 112 ? -10.065 -7.801 5.896 1.00 94.12 112 PRO A C 1
ATOM 853 O O . PRO A 1 112 ? -8.945 -7.319 5.720 1.00 94.12 112 PRO A O 1
ATOM 856 N N . ALA A 1 113 ? -10.238 -9.105 6.129 1.00 91.38 113 ALA A N 1
ATOM 857 C CA . ALA A 1 113 ? -9.116 -10.043 6.255 1.00 91.38 113 ALA A CA 1
ATOM 858 C C . ALA A 1 113 ? -8.297 -10.183 4.955 1.00 91.38 113 ALA A C 1
ATOM 860 O O . ALA A 1 113 ? -7.110 -10.500 4.990 1.00 91.38 113 ALA A O 1
ATOM 861 N N . ASP A 1 114 ? -8.925 -9.921 3.812 1.00 90.25 114 ASP A N 1
ATOM 862 C CA . ASP A 1 114 ? -8.363 -9.980 2.464 1.00 90.25 114 ASP A CA 1
ATOM 863 C C . ASP A 1 114 ? -7.956 -8.600 1.917 1.00 90.25 114 ASP A C 1
ATOM 865 O O . ASP A 1 114 ? -7.624 -8.474 0.734 1.00 90.25 114 ASP A O 1
ATOM 869 N N . LEU A 1 115 ? -7.918 -7.562 2.769 1.00 92.94 115 LEU A N 1
ATOM 870 C CA . LEU A 1 115 ? -7.629 -6.179 2.369 1.00 92.94 115 LEU A CA 1
ATOM 871 C C . LEU A 1 115 ? -6.383 -6.075 1.474 1.00 92.94 115 LEU A C 1
ATOM 873 O O . LEU A 1 115 ? -6.404 -5.373 0.462 1.00 92.94 115 LEU A O 1
ATOM 877 N N . PHE A 1 116 ? -5.342 -6.853 1.790 1.00 92.00 116 PHE A N 1
ATOM 878 C CA . PHE A 1 116 ? -4.065 -6.892 1.071 1.00 92.00 116 PHE A CA 1
ATOM 879 C C . PHE A 1 116 ? -3.800 -8.203 0.312 1.00 92.00 116 PHE A C 1
ATOM 881 O O . PHE A 1 116 ? -2.645 -8.504 0.025 1.00 92.00 116 PHE A O 1
ATOM 888 N N . ALA A 1 117 ? -4.829 -8.980 -0.044 1.00 88.88 117 ALA A N 1
ATOM 889 C CA . ALA A 1 117 ? -4.664 -10.297 -0.681 1.00 88.88 117 ALA A CA 1
ATOM 890 C C . ALA A 1 117 ? -3.848 -10.287 -1.995 1.00 88.88 117 ALA A C 1
ATOM 892 O O . ALA A 1 117 ? -3.224 -11.287 -2.340 1.00 88.88 117 ALA A O 1
ATOM 893 N N . ASP A 1 118 ? -3.795 -9.150 -2.696 1.00 86.00 118 ASP A N 1
ATOM 894 C CA . ASP A 1 118 ? -3.053 -9.003 -3.959 1.00 86.00 118 ASP A CA 1
ATOM 895 C C . ASP A 1 118 ? -1.575 -8.640 -3.752 1.00 86.00 118 ASP A C 1
ATOM 897 O O . ASP A 1 118 ? -0.829 -8.446 -4.716 1.00 86.00 118 ASP A O 1
ATOM 901 N N . VAL A 1 119 ? -1.142 -8.496 -2.498 1.00 83.69 119 VAL A N 1
ATOM 902 C CA . VAL A 1 119 ? 0.224 -8.123 -2.144 1.00 83.69 119 VAL A CA 1
ATOM 903 C C . VAL A 1 119 ? 0.888 -9.293 -1.444 1.00 83.69 119 VAL A C 1
ATOM 905 O O . VAL A 1 119 ? 0.450 -9.760 -0.396 1.00 83.69 119 VAL A O 1
ATOM 908 N N . SER A 1 120 ? 2.005 -9.748 -2.005 1.00 76.56 120 SER A N 1
ATOM 909 C CA . SER A 1 120 ? 2.860 -10.709 -1.318 1.00 76.56 120 SER A CA 1
ATOM 910 C C . SER A 1 120 ? 3.372 -10.085 -0.022 1.00 76.56 120 SER A C 1
ATOM 912 O O . SER A 1 120 ? 4.000 -9.024 -0.054 1.00 76.56 120 SER A O 1
ATOM 914 N N . ALA A 1 121 ? 3.173 -10.773 1.103 1.00 62.84 121 ALA A N 1
ATOM 915 C CA . ALA A 1 121 ? 3.783 -10.422 2.378 1.00 62.84 121 ALA A CA 1
ATOM 916 C C . ALA A 1 121 ? 5.309 -10.556 2.253 1.00 62.84 121 ALA A C 1
ATOM 918 O O . ALA A 1 121 ? 5.887 -11.624 2.443 1.00 62.84 121 ALA A O 1
ATOM 919 N N . GLY A 1 122 ? 5.983 -9.490 1.833 1.00 47.38 122 GLY A N 1
ATOM 920 C CA . GLY A 1 122 ? 7.434 -9.459 1.764 1.00 47.38 122 GLY A CA 1
ATOM 921 C C . GLY A 1 122 ? 8.022 -9.587 3.166 1.00 47.38 122 GLY A C 1
ATOM 922 O O . GLY A 1 122 ? 8.048 -8.612 3.903 1.00 47.38 122 GLY A O 1
ATOM 923 N N . GLY A 1 123 ? 8.498 -10.784 3.518 1.00 45.03 123 GLY A N 1
ATOM 924 C CA . GLY A 1 123 ? 9.519 -11.016 4.540 1.00 45.03 123 GLY A CA 1
ATOM 925 C C . GLY A 1 123 ? 9.258 -10.444 5.935 1.00 45.03 123 GLY A C 1
ATOM 926 O O . GLY A 1 123 ? 10.165 -9.839 6.499 1.00 45.03 123 GLY A O 1
ATOM 927 N N . PHE A 1 124 ? 8.093 -10.680 6.544 1.00 37.22 124 PHE A N 1
ATOM 928 C CA . PHE A 1 124 ? 8.005 -10.577 8.004 1.00 37.22 124 PHE A CA 1
ATOM 929 C C . PHE A 1 124 ? 8.566 -11.868 8.616 1.00 37.22 124 PHE A C 1
ATOM 931 O O . PHE A 1 124 ? 7.837 -12.794 8.961 1.00 37.22 124 PHE A O 1
ATOM 938 N N . SER A 1 125 ? 9.897 -11.958 8.710 1.00 40.16 125 SER A N 1
ATOM 939 C CA . SER A 1 125 ? 10.591 -12.995 9.484 1.00 40.16 125 SER A CA 1
ATOM 940 C C . SER A 1 125 ? 10.459 -12.690 10.982 1.00 40.16 125 SER A C 1
ATOM 942 O O . SER A 1 125 ? 11.446 -12.487 11.687 1.00 40.16 125 SER A O 1
ATOM 944 N N . GLY A 1 126 ? 9.225 -12.639 11.480 1.00 39.06 126 GLY A N 1
ATOM 945 C CA . GLY A 1 126 ? 8.945 -12.700 12.906 1.00 39.06 126 GLY A CA 1
ATOM 946 C C . GLY A 1 126 ? 9.081 -14.151 13.344 1.00 39.06 126 GLY A C 1
ATOM 947 O O . GLY A 1 126 ? 8.113 -14.904 13.315 1.00 39.06 126 GLY A O 1
ATOM 948 N N . SER A 1 127 ? 10.296 -14.569 13.700 1.00 36.88 127 SER A N 1
ATOM 949 C CA . SER A 1 127 ? 10.527 -15.857 14.354 1.00 36.88 127 SER A CA 1
ATOM 950 C C . SER A 1 127 ? 9.861 -15.827 15.731 1.00 36.88 127 SER A C 1
ATOM 952 O O . SER A 1 127 ? 10.514 -15.508 16.723 1.00 36.88 127 SER A O 1
ATOM 954 N N . VAL A 1 128 ? 8.582 -16.197 15.817 1.00 45.03 128 VAL A N 1
ATOM 955 C CA . VAL A 1 128 ? 7.973 -16.607 17.088 1.00 45.03 128 VAL A CA 1
ATOM 956 C C . VAL A 1 128 ? 8.579 -17.963 17.436 1.00 45.03 128 VAL A C 1
ATOM 958 O O . VAL A 1 128 ? 8.063 -19.024 17.090 1.00 45.03 128 VAL A O 1
ATOM 961 N N . ARG A 1 129 ? 9.761 -17.928 18.054 1.00 36.88 129 ARG A N 1
ATOM 962 C CA . ARG A 1 129 ? 10.384 -19.119 18.617 1.00 36.88 129 ARG A CA 1
ATOM 963 C C . ARG A 1 129 ? 9.563 -19.468 19.856 1.00 36.88 129 ARG A C 1
ATOM 965 O O . ARG A 1 129 ? 9.658 -18.789 20.873 1.00 36.88 129 ARG A O 1
ATOM 972 N N . GLY A 1 130 ? 8.700 -20.473 19.714 1.00 34.44 130 GLY A N 1
ATOM 973 C CA . GLY A 1 130 ? 7.877 -20.991 20.798 1.00 34.44 130 GLY A CA 1
ATOM 974 C C . GLY A 1 130 ? 8.748 -21.376 21.988 1.00 34.44 130 GLY A C 1
ATOM 975 O O . GLY A 1 130 ? 9.677 -22.174 21.852 1.00 34.44 130 GLY A O 1
ATOM 976 N N . VAL A 1 131 ? 8.448 -20.789 23.142 1.00 40.62 131 VAL A N 1
ATOM 977 C CA . VAL A 1 131 ? 8.886 -21.324 24.426 1.00 40.62 131 VAL A CA 1
ATOM 978 C C . VAL A 1 131 ? 7.932 -22.475 24.725 1.00 40.62 131 VAL A C 1
ATOM 980 O O . VAL A 1 131 ? 6.722 -22.274 24.827 1.00 40.62 131 VAL A O 1
ATOM 983 N N . ARG A 1 132 ? 8.493 -23.684 24.707 1.00 41.25 132 ARG A N 1
ATOM 984 C CA . ARG A 1 132 ? 7.868 -24.889 25.252 1.00 41.25 132 ARG A CA 1
ATOM 985 C C . ARG A 1 132 ? 7.838 -24.816 26.769 1.00 41.25 132 ARG A C 1
ATOM 987 O O . ARG A 1 132 ? 8.784 -24.212 27.322 1.00 41.25 132 ARG A O 1
#

Radius of gyration: 21.48 Å; chains: 1; bounding box: 37×49×60 Å

Secondary structure (DSSP, 8-state):
--HHHHHHHHHHHHHHTTPPPPPHHHHHHHHHHHHHHHHHHHHHHHHHTS-HHHHHHHHHHHHTT-TT-TT--S--PPPHHHHHHSPP-SS-THHHHHHHHHHHHHHTT---TTTTTTS-------------

pLDDT: mean 80.59, std 20.39, range [34.44, 98.12]

Organism: Streptomyces cinnamoneus (NCBI:txid53446)

Foldseek 3Di:
DDLVVQLVVQQVVCVVVVHDRDDSVVSSVVSVVVVVVCVVVLVVLLVVPDDPQLVVLVVVQVVQQDPDDPPPDDDPDHRLVRVVPDPQDDDDDVSVVSVVVNVVSVVVSVRDPCSPVVDDPPDPPPPPPDDD

Sequence (132 aa):
MSRDRLVEAVVARCRNDHIEPPAPARGRRLVGRAMKDFDTRFCRTTVDRLSHMTRSRLEDVVANGEPGGEGAVAGGGRSFLSELKTDPGAPGLESPLAEVNKLERVRTLDLPADLFADVSAGGFSGSVRGVR